Protein AF-A0A1Y3EFZ5-F1 (afdb_monomer_lite)

pLDDT: mean 74.7, std 17.6, range [27.03, 95.88]

Radius of gyration: 19.76 Å; chains: 1; bounding box: 64×36×56 Å

Sequence (172 aa):
MWYQTAGVQIYVNRHRTILLDSEPIPSIAVMRNSMRTKYRNKSEASNMLTSSANQSLSVAAFLLQVCHLVIVLFESFVDADLMKFLLSAEEMKPTNKLTEQFGKVDRMPHIVFIQNKARGEDFEPDAYLKKSELLKEYTKNTSLNCTCINAICDFSMPKYVFRADREQQLKI

Organism: NCBI:txid6335

Foldseek 3Di:
DPWDDAAWDWDADPVRDIDIDGTDAPDPVNLVVVQVVCVVVVDDPPCSVVVSNVVSLQSLLVCQVPDQEAEAEDADACDPVVLVSNQSSVVPNPPPPCCVVVPNPPHTHEYEYEHPPDDPVCPPPVNVVVRQVVVCVSCVPPPHNYQYAHDDDDDSPDPVVVVVVVVVVVPD

Structure (mmCIF, N/CA/C/O backbone):
data_AF-A0A1Y3EFZ5-F1
#
_entry.id   AF-A0A1Y3EFZ5-F1
#
loop_
_atom_site.group_PDB
_atom_site.id
_atom_site.type_symbol
_atom_site.label_atom_id
_atom_site.label_alt_id
_atom_site.label_comp_id
_atom_site.label_asym_id
_atom_site.label_entity_id
_atom_site.label_seq_id
_atom_site.pdbx_PDB_ins_code
_atom_site.Cartn_x
_atom_site.Cartn_y
_atom_site.Cartn_z
_atom_site.occupancy
_atom_site.B_iso_or_equiv
_atom_site.auth_seq_id
_atom_site.auth_comp_id
_atom_site.auth_asym_id
_atom_site.auth_atom_id
_atom_site.pdbx_PDB_model_num
ATOM 1 N N . MET A 1 1 ? 13.309 -19.845 2.092 1.00 51.22 1 MET A N 1
ATOM 2 C CA . MET A 1 1 ? 13.024 -18.686 1.216 1.00 51.22 1 MET A CA 1
ATOM 3 C C . MET A 1 1 ? 11.758 -18.061 1.772 1.00 51.22 1 MET A C 1
ATOM 5 O O . MET A 1 1 ? 10.793 -18.796 1.899 1.00 51.22 1 MET A O 1
ATOM 9 N N . TRP A 1 2 ? 11.789 -16.832 2.294 1.00 68.94 2 TRP A N 1
ATOM 10 C CA . TRP A 1 2 ? 10.686 -16.305 3.125 1.00 68.94 2 TRP A CA 1
ATOM 11 C C . TRP A 1 2 ? 9.888 -15.218 2.396 1.00 68.94 2 TRP A C 1
ATOM 13 O O . TRP A 1 2 ? 9.758 -14.111 2.893 1.00 68.94 2 TRP A O 1
ATOM 23 N N . TYR A 1 3 ? 9.438 -15.513 1.180 1.00 80.94 3 TYR A N 1
ATOM 24 C CA . TYR A 1 3 ? 8.349 -14.832 0.471 1.00 80.94 3 TYR A CA 1
ATOM 25 C C . TYR A 1 3 ? 8.018 -15.665 -0.777 1.00 80.94 3 TYR A C 1
ATOM 27 O O . TYR A 1 3 ? 8.892 -16.377 -1.279 1.00 80.94 3 TYR A O 1
ATOM 35 N N . GLN A 1 4 ? 6.763 -15.631 -1.230 1.00 85.88 4 GLN A N 1
ATOM 36 C CA . GLN A 1 4 ? 6.288 -16.470 -2.338 1.00 85.88 4 GLN A CA 1
ATOM 37 C C . GLN A 1 4 ? 6.097 -15.672 -3.632 1.00 85.88 4 GLN A C 1
ATOM 39 O O . GLN A 1 4 ? 6.563 -16.104 -4.684 1.00 85.88 4 GLN A O 1
ATOM 44 N N . THR A 1 5 ? 5.461 -14.501 -3.557 1.00 86.06 5 THR A N 1
ATOM 45 C CA . THR A 1 5 ? 5.262 -13.617 -4.713 1.00 86.06 5 THR A CA 1
ATOM 46 C C . THR A 1 5 ? 6.540 -12.836 -5.001 1.00 86.06 5 THR A C 1
ATOM 48 O O . THR A 1 5 ? 6.997 -12.072 -4.155 1.00 86.06 5 THR A O 1
ATOM 51 N N . ALA A 1 6 ? 7.125 -13.031 -6.184 1.00 85.94 6 ALA A N 1
ATOM 52 C CA . ALA A 1 6 ? 8.275 -12.270 -6.670 1.00 85.94 6 ALA A CA 1
ATOM 53 C C . ALA A 1 6 ? 7.854 -11.386 -7.851 1.00 85.94 6 ALA A C 1
ATOM 55 O O . ALA A 1 6 ? 7.270 -11.889 -8.814 1.00 85.94 6 ALA A O 1
ATOM 56 N N . GLY A 1 7 ? 8.179 -10.092 -7.793 1.00 87.44 7 GLY A N 1
ATOM 57 C CA . GLY A 1 7 ? 7.753 -9.110 -8.794 1.00 87.44 7 GLY A CA 1
ATOM 58 C C . GLY A 1 7 ? 6.256 -8.780 -8.732 1.00 87.44 7 GLY A C 1
ATOM 59 O O . GLY A 1 7 ? 5.648 -8.833 -7.668 1.00 87.44 7 GLY A O 1
ATOM 60 N N . VAL A 1 8 ? 5.671 -8.413 -9.877 1.00 92.38 8 VAL A N 1
ATOM 61 C CA . VAL A 1 8 ? 4.234 -8.118 -10.014 1.00 92.38 8 VAL A CA 1
ATOM 62 C C . VAL A 1 8 ? 3.594 -9.166 -10.920 1.00 92.38 8 VAL A C 1
ATOM 64 O O . VAL A 1 8 ? 4.020 -9.353 -12.060 1.00 92.38 8 VAL A O 1
ATOM 67 N N . GLN A 1 9 ? 2.577 -9.854 -10.413 1.00 93.75 9 GLN A N 1
ATOM 68 C CA . GLN A 1 9 ? 1.798 -10.854 -11.133 1.00 93.75 9 GLN A CA 1
ATOM 69 C C . GLN A 1 9 ? 0.465 -10.260 -11.581 1.00 93.75 9 GLN A C 1
ATOM 71 O O . GLN A 1 9 ? -0.113 -9.414 -10.902 1.00 93.75 9 GLN A O 1
ATOM 76 N N . ILE A 1 10 ? -0.027 -10.712 -12.734 1.00 95.19 10 ILE A N 1
ATOM 77 C CA . ILE A 1 10 ? -1.281 -10.244 -13.323 1.00 95.19 10 ILE A CA 1
ATOM 78 C C . ILE A 1 10 ? -2.275 -11.393 -13.442 1.00 95.19 10 ILE A C 1
ATOM 80 O O . ILE A 1 10 ? -1.939 -12.486 -13.899 1.00 95.19 10 ILE A O 1
ATOM 84 N N . TYR A 1 11 ? -3.523 -11.119 -13.081 1.00 95.62 11 TYR A N 1
ATOM 85 C CA . TYR A 1 11 ? -4.644 -12.017 -13.304 1.00 95.62 11 TYR A CA 1
ATOM 86 C C . TYR A 1 11 ? -5.830 -11.247 -13.878 1.00 95.62 11 TYR A C 1
ATOM 88 O O . TYR A 1 11 ? -6.192 -10.180 -13.386 1.00 95.62 11 TYR A O 1
ATOM 96 N N . VAL A 1 12 ? -6.458 -11.793 -14.919 1.00 95.88 12 VAL A N 1
ATOM 97 C CA . VAL A 1 12 ? -7.636 -11.191 -15.552 1.00 95.88 12 VAL A CA 1
ATOM 98 C C . VAL A 1 12 ? -8.842 -12.074 -15.279 1.00 95.88 12 VAL A C 1
ATOM 100 O O . VAL A 1 12 ? -8.892 -13.230 -15.699 1.00 95.88 12 VAL A O 1
ATOM 103 N N . ASN A 1 13 ? -9.825 -11.525 -14.571 1.00 93.19 13 ASN A N 1
ATOM 104 C CA . ASN A 1 13 ? -11.051 -12.243 -14.250 1.00 93.19 13 ASN A CA 1
ATOM 105 C C . ASN A 1 13 ? -12.043 -12.215 -15.434 1.00 93.19 13 ASN A C 1
ATOM 107 O O . ASN A 1 13 ? -12.003 -11.324 -16.284 1.00 93.19 13 ASN A O 1
ATOM 111 N N . ARG A 1 14 ? -13.018 -13.136 -15.443 1.00 94.75 14 ARG A N 1
ATOM 112 C CA . ARG A 1 14 ? -14.124 -13.189 -16.425 1.00 94.75 14 ARG A CA 1
ATOM 113 C C . ARG A 1 14 ? -14.935 -11.891 -16.486 1.00 94.75 14 ARG A C 1
ATOM 115 O O . ARG A 1 14 ? -15.436 -11.524 -17.542 1.00 94.75 14 ARG A O 1
ATOM 122 N N . HIS A 1 15 ? -14.997 -11.170 -15.369 1.00 93.94 15 HIS A N 1
ATOM 123 C CA . HIS A 1 15 ? -15.660 -9.872 -15.226 1.00 93.94 15 HIS A CA 1
ATOM 124 C C . HIS A 1 15 ? -14.864 -8.700 -15.835 1.00 93.94 15 HIS A C 1
ATOM 126 O O . HIS A 1 15 ? -15.228 -7.548 -15.633 1.00 93.94 15 HIS A O 1
ATOM 132 N N . ARG A 1 16 ? -13.776 -8.976 -16.573 1.00 92.38 16 ARG A N 1
ATOM 133 C CA . ARG A 1 16 ? -12.870 -7.976 -17.173 1.00 92.38 16 ARG A CA 1
ATOM 134 C C . ARG A 1 16 ? -12.195 -7.061 -16.145 1.00 92.38 16 ARG A C 1
ATOM 136 O O . ARG A 1 16 ? -11.809 -5.939 -16.459 1.00 92.38 16 ARG A O 1
ATOM 143 N N . THR A 1 17 ? -12.020 -7.559 -14.926 1.00 93.06 17 THR A N 1
ATOM 144 C CA . THR A 1 17 ? -11.224 -6.909 -13.881 1.00 93.06 17 THR A CA 1
ATOM 145 C C . THR A 1 17 ? -9.794 -7.431 -13.942 1.00 93.06 17 THR A C 1
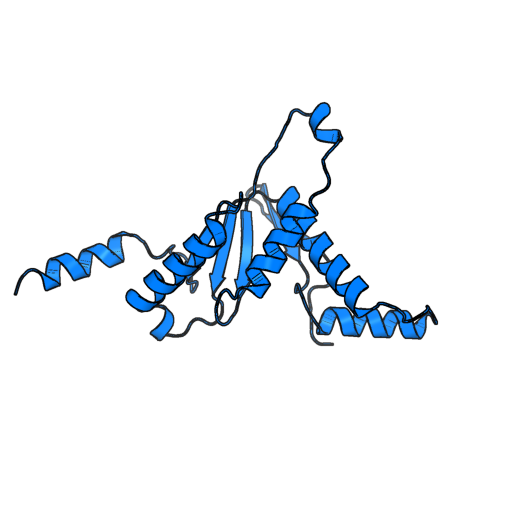ATOM 147 O O . THR A 1 17 ? -9.584 -8.646 -13.943 1.00 93.06 17 THR A O 1
ATOM 150 N N . ILE A 1 18 ? -8.826 -6.516 -13.985 1.00 95.06 18 ILE A N 1
ATOM 151 C CA . ILE A 1 18 ? -7.397 -6.828 -13.912 1.00 95.06 18 ILE A CA 1
ATOM 152 C C . ILE A 1 18 ? -6.972 -6.719 -12.449 1.00 95.06 18 ILE A C 1
ATOM 154 O O . ILE A 1 18 ? -7.156 -5.672 -11.831 1.00 95.06 18 ILE A O 1
ATOM 158 N N . LEU A 1 19 ? -6.422 -7.800 -11.906 1.00 95.00 19 LEU A N 1
ATOM 159 C CA . LEU A 1 19 ? -5.828 -7.852 -10.577 1.00 95.00 19 LEU A CA 1
ATOM 160 C C . LEU A 1 19 ? -4.308 -7.877 -10.723 1.00 95.00 19 LEU A C 1
ATOM 162 O O . LEU A 1 19 ? -3.775 -8.656 -11.517 1.00 95.00 19 LEU A O 1
ATOM 166 N N . LEU A 1 20 ? -3.635 -7.020 -9.958 1.00 95.19 20 LEU A N 1
ATOM 167 C CA . LEU A 1 20 ? -2.182 -6.979 -9.853 1.00 95.19 20 LEU A CA 1
ATOM 168 C C . LEU A 1 20 ? -1.797 -7.371 -8.427 1.00 95.19 20 LEU A C 1
ATOM 170 O O . LEU A 1 20 ? -2.189 -6.684 -7.486 1.00 95.19 20 LEU A O 1
ATOM 174 N N . ASP A 1 21 ? -1.059 -8.470 -8.283 1.00 93.69 21 ASP A N 1
ATOM 175 C CA . ASP A 1 21 ? -0.473 -8.901 -7.011 1.00 93.69 21 ASP A CA 1
ATOM 176 C C . ASP A 1 21 ? 1.012 -8.543 -7.009 1.00 93.69 21 ASP A C 1
ATOM 178 O O . ASP A 1 21 ? 1.739 -8.912 -7.933 1.00 93.69 21 ASP A O 1
ATOM 182 N N . SER A 1 22 ? 1.465 -7.788 -6.013 1.00 92.81 22 SER A N 1
ATOM 183 C CA . SER A 1 22 ? 2.861 -7.370 -5.907 1.00 92.81 22 SER A CA 1
ATOM 184 C C . SER A 1 22 ? 3.595 -8.168 -4.844 1.00 92.81 22 SER A C 1
ATOM 186 O O . SER A 1 22 ? 3.020 -8.618 -3.855 1.00 92.81 22 SER A O 1
ATOM 188 N N . GLU A 1 23 ? 4.910 -8.272 -4.994 1.00 90.88 23 GLU A N 1
ATOM 189 C CA . GLU A 1 23 ? 5.762 -8.712 -3.900 1.00 90.88 23 GLU A CA 1
ATOM 190 C C . GLU A 1 23 ? 5.590 -7.822 -2.649 1.00 90.88 23 GLU A C 1
ATOM 192 O O . GLU A 1 23 ? 5.138 -6.676 -2.754 1.00 90.88 23 GLU A O 1
ATOM 197 N N . PRO A 1 24 ? 5.932 -8.323 -1.449 1.00 87.75 24 PRO A N 1
ATOM 198 C CA . PRO A 1 24 ? 5.763 -7.561 -0.216 1.00 87.75 24 PRO A CA 1
ATOM 199 C C . PRO A 1 24 ? 6.644 -6.305 -0.201 1.00 87.75 24 PRO A C 1
ATOM 201 O O . PRO A 1 24 ? 7.861 -6.394 -0.384 1.00 87.75 24 PRO A O 1
ATOM 204 N N . ILE A 1 25 ? 6.038 -5.146 0.064 1.00 87.06 25 ILE A N 1
ATOM 205 C CA . ILE A 1 25 ? 6.687 -3.835 -0.024 1.00 87.06 25 ILE A CA 1
ATOM 206 C C . ILE A 1 25 ? 6.391 -3.005 1.237 1.00 87.06 25 ILE A C 1
ATOM 208 O O . ILE A 1 25 ? 5.217 -2.800 1.542 1.00 87.06 25 ILE A O 1
ATOM 212 N N . PRO A 1 26 ? 7.414 -2.462 1.928 1.00 84.25 26 PRO A N 1
ATOM 213 C CA . PRO A 1 26 ? 8.843 -2.801 1.852 1.00 84.25 26 PRO A CA 1
ATOM 214 C C . PRO A 1 26 ? 9.163 -4.123 2.586 1.00 84.25 26 PRO A C 1
ATOM 216 O O . PRO A 1 26 ? 8.631 -4.386 3.661 1.00 84.25 26 PRO A O 1
ATOM 219 N N . SER A 1 27 ? 10.065 -4.962 2.047 1.00 85.44 27 SER A N 1
ATOM 220 C CA . SER A 1 27 ? 10.381 -6.279 2.640 1.00 85.44 27 SER A CA 1
ATOM 221 C C . SER A 1 27 ? 11.868 -6.622 2.727 1.00 85.44 27 SER A C 1
ATOM 223 O O . SER A 1 27 ? 12.596 -6.683 1.732 1.00 85.44 27 SER A O 1
ATOM 225 N N . ILE A 1 28 ? 12.300 -6.986 3.941 1.00 86.94 28 ILE A N 1
ATOM 226 C CA . ILE A 1 28 ? 13.649 -7.500 4.230 1.00 86.94 28 ILE A CA 1
ATOM 227 C C . ILE A 1 28 ? 13.904 -8.830 3.510 1.00 86.94 28 ILE A C 1
ATOM 229 O O . ILE A 1 28 ? 15.037 -9.118 3.119 1.00 86.94 28 ILE A O 1
ATOM 233 N N . ALA A 1 29 ? 12.876 -9.660 3.325 1.00 87.44 29 ALA A N 1
ATOM 234 C CA . ALA A 1 29 ? 13.041 -10.962 2.689 1.00 87.44 29 ALA A CA 1
ATOM 235 C C . ALA A 1 29 ? 13.372 -10.824 1.195 1.00 87.44 29 ALA A C 1
ATOM 237 O O . ALA A 1 29 ? 14.288 -11.498 0.710 1.00 87.44 29 ALA A O 1
ATOM 238 N N . VAL A 1 30 ? 12.696 -9.896 0.508 1.00 87.44 30 VAL A N 1
ATOM 239 C CA . VAL A 1 30 ? 12.979 -9.522 -0.887 1.00 87.44 30 VAL A CA 1
ATOM 240 C C . VAL A 1 30 ? 14.396 -8.955 -0.993 1.00 87.44 30 VAL A C 1
ATOM 242 O O . VAL A 1 30 ? 15.210 -9.445 -1.778 1.00 87.44 30 VAL A O 1
ATOM 245 N N . MET A 1 31 ? 14.749 -8.010 -0.115 1.00 86.56 31 MET A N 1
ATOM 246 C CA . MET A 1 31 ? 16.091 -7.424 -0.051 1.00 86.56 31 MET A CA 1
ATOM 247 C C . MET A 1 31 ? 17.190 -8.482 0.133 1.00 86.56 31 MET A C 1
ATOM 249 O O . MET A 1 31 ? 18.195 -8.473 -0.581 1.00 86.56 31 MET A O 1
A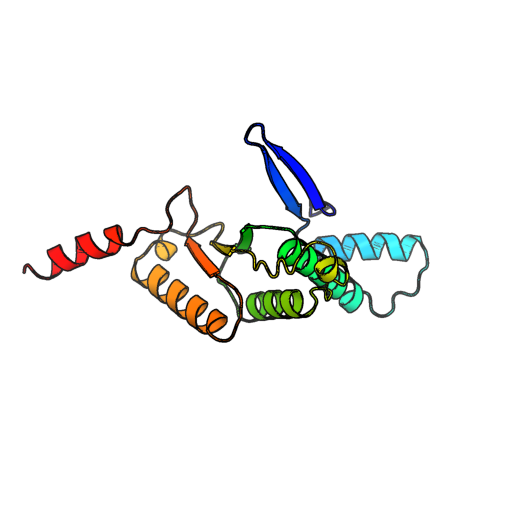TOM 253 N N . ARG A 1 32 ? 17.001 -9.432 1.057 1.00 85.94 32 ARG A N 1
ATOM 254 C CA . ARG A 1 32 ? 17.964 -10.509 1.330 1.00 85.94 32 ARG A CA 1
ATOM 255 C C . ARG A 1 32 ? 18.184 -11.402 0.109 1.00 85.94 32 ARG A C 1
ATOM 257 O O . ARG A 1 32 ? 19.314 -11.822 -0.147 1.00 85.94 32 ARG A O 1
ATOM 264 N N . ASN A 1 33 ? 17.126 -11.696 -0.645 1.00 84.75 33 ASN A N 1
ATOM 265 C CA . ASN A 1 33 ? 17.234 -12.495 -1.862 1.00 84.75 33 ASN A CA 1
ATOM 266 C C . ASN A 1 33 ? 17.986 -11.740 -2.969 1.00 84.75 33 ASN A C 1
ATOM 268 O O . ASN A 1 33 ? 18.916 -12.290 -3.562 1.00 84.75 33 ASN A O 1
ATOM 272 N N . SER A 1 34 ? 17.678 -10.456 -3.167 1.00 81.38 34 SER A N 1
ATOM 273 C CA . SER A 1 34 ? 18.407 -9.579 -4.095 1.00 81.38 34 SER A CA 1
ATOM 274 C C . SER A 1 34 ? 19.895 -9.470 -3.746 1.00 81.38 34 SER A C 1
ATOM 276 O O . SER A 1 34 ? 20.751 -9.540 -4.630 1.00 81.38 34 SER A O 1
ATOM 278 N N . MET A 1 35 ? 20.224 -9.376 -2.455 1.00 82.62 35 MET A N 1
ATOM 279 C CA . MET A 1 35 ? 21.601 -9.340 -1.957 1.00 82.62 35 MET A CA 1
ATOM 280 C C . MET A 1 35 ? 22.357 -10.636 -2.279 1.00 82.62 35 MET A C 1
ATOM 282 O O . MET A 1 35 ? 23.478 -10.590 -2.784 1.00 82.62 35 MET A O 1
ATOM 286 N N . ARG A 1 36 ? 21.736 -11.803 -2.062 1.00 82.25 36 ARG A N 1
ATOM 287 C CA . ARG A 1 36 ? 22.348 -13.106 -2.373 1.00 82.25 36 ARG A CA 1
ATOM 288 C C . ARG A 1 36 ? 22.677 -13.247 -3.862 1.00 82.25 36 ARG A C 1
ATOM 290 O O . ARG A 1 36 ? 23.748 -13.747 -4.203 1.00 82.25 36 ARG A O 1
ATOM 297 N N . THR A 1 37 ? 21.790 -12.777 -4.736 1.00 78.62 37 THR A N 1
ATOM 298 C CA . THR A 1 37 ? 22.010 -12.775 -6.191 1.00 78.62 37 THR A CA 1
ATOM 299 C C . THR A 1 37 ? 23.177 -11.869 -6.585 1.00 78.62 37 THR A C 1
ATOM 301 O O . THR A 1 37 ? 24.029 -12.274 -7.372 1.00 78.62 37 THR A O 1
ATOM 304 N N . LYS A 1 38 ? 23.273 -10.671 -5.997 1.00 75.50 38 LYS A N 1
ATOM 305 C CA . LYS A 1 38 ? 24.348 -9.709 -6.286 1.00 75.50 38 LYS A CA 1
ATOM 306 C C . LYS A 1 38 ? 25.722 -10.168 -5.792 1.00 75.50 38 LYS A C 1
ATOM 308 O O . LYS A 1 38 ? 26.693 -10.047 -6.535 1.00 75.50 38 LYS A O 1
ATOM 313 N N . TYR A 1 39 ? 25.800 -10.795 -4.613 1.00 76.06 39 TYR A N 1
ATOM 314 C CA . TYR A 1 39 ? 27.043 -11.424 -4.144 1.00 76.06 39 TYR A CA 1
ATOM 315 C C . TYR A 1 39 ? 27.524 -12.535 -5.076 1.00 76.06 39 TYR A C 1
ATOM 317 O O . TYR A 1 39 ? 28.721 -12.634 -5.342 1.00 76.06 39 TYR A O 1
ATOM 325 N N . ARG A 1 40 ? 26.604 -13.344 -5.618 1.00 75.56 40 ARG A N 1
ATOM 326 C CA . ARG A 1 40 ? 26.957 -14.383 -6.596 1.00 75.56 40 ARG A CA 1
ATOM 327 C C . ARG A 1 40 ? 27.555 -13.791 -7.876 1.00 75.56 40 ARG A C 1
ATOM 329 O O . ARG A 1 40 ? 28.407 -14.420 -8.493 1.00 75.56 40 ARG A O 1
ATOM 336 N N . ASN A 1 41 ? 27.144 -12.576 -8.230 1.00 74.25 41 ASN A N 1
ATOM 337 C CA . ASN A 1 41 ? 27.555 -11.883 -9.447 1.00 74.25 41 ASN A CA 1
ATOM 3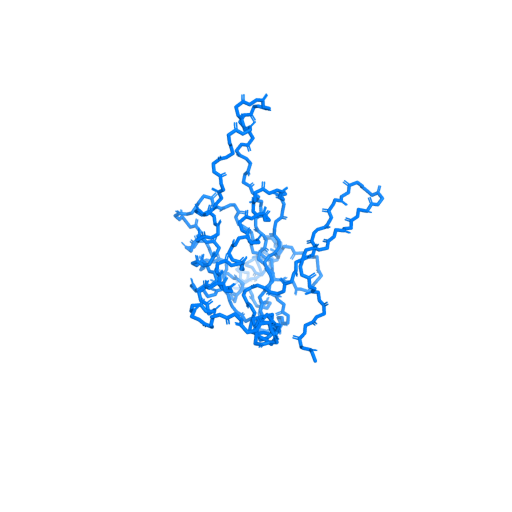38 C C . ASN A 1 41 ? 28.746 -10.920 -9.242 1.00 74.25 41 ASN A C 1
ATOM 340 O O . ASN A 1 41 ? 29.082 -10.197 -10.174 1.00 74.25 41 ASN A O 1
ATOM 344 N N . LYS A 1 42 ? 29.384 -10.895 -8.055 1.00 68.81 42 LYS A N 1
ATOM 345 C CA . LYS A 1 42 ? 30.518 -10.007 -7.703 1.00 68.81 42 LYS A CA 1
ATOM 346 C C . LYS A 1 42 ? 30.290 -8.517 -8.041 1.00 68.81 42 LYS A C 1
ATOM 348 O O . LYS A 1 42 ? 31.234 -7.817 -8.392 1.00 68.81 42 LYS A O 1
ATOM 353 N N . SER A 1 43 ? 29.057 -8.017 -7.944 1.00 67.06 43 SER A N 1
ATOM 354 C CA . SER A 1 43 ? 28.793 -6.582 -8.121 1.00 67.06 43 SER A CA 1
ATOM 355 C C . SER A 1 43 ? 29.106 -5.807 -6.839 1.00 67.06 43 SER A C 1
ATOM 357 O O . SER A 1 43 ? 28.788 -6.299 -5.754 1.00 67.06 43 SER A O 1
ATOM 359 N N . GLU A 1 44 ? 29.635 -4.587 -6.968 1.00 60.94 44 GLU A N 1
ATOM 360 C CA . GLU A 1 44 ? 29.823 -3.626 -5.870 1.00 60.94 44 GLU A CA 1
ATOM 361 C C . GLU A 1 44 ? 28.580 -3.571 -4.959 1.00 60.94 44 GLU A C 1
ATOM 363 O O . GLU A 1 44 ? 27.463 -3.292 -5.398 1.00 60.94 44 GLU A O 1
ATOM 368 N N . ALA A 1 45 ? 28.769 -3.895 -3.677 1.00 59.47 45 ALA A N 1
ATOM 369 C CA . ALA A 1 45 ? 27.701 -3.986 -2.678 1.00 59.47 45 ALA A CA 1
ATOM 370 C C . ALA A 1 45 ? 27.325 -2.621 -2.067 1.00 59.47 45 ALA A C 1
ATOM 372 O O . ALA A 1 45 ? 26.554 -2.560 -1.105 1.00 59.47 45 ALA A O 1
ATOM 373 N N . SER A 1 46 ? 27.870 -1.522 -2.592 1.00 62.53 46 SER A N 1
ATOM 374 C CA . SER A 1 46 ? 27.576 -0.182 -2.098 1.00 62.53 46 SER A CA 1
ATOM 375 C C . SER A 1 46 ? 26.107 0.184 -2.375 1.00 62.53 46 SER A C 1
ATOM 377 O O . SER A 1 46 ? 25.547 -0.089 -3.436 1.00 62.53 46 SER A O 1
ATOM 379 N N . ASN A 1 47 ? 25.441 0.757 -1.366 1.00 69.94 47 ASN A N 1
ATOM 380 C CA . ASN A 1 47 ? 24.064 1.278 -1.415 1.00 69.94 47 ASN A CA 1
ATOM 381 C C . ASN A 1 47 ? 22.925 0.254 -1.656 1.00 69.94 47 ASN A C 1
ATOM 383 O O . ASN A 1 47 ? 21.859 0.614 -2.159 1.00 69.94 47 ASN A O 1
ATOM 387 N N . MET A 1 48 ? 23.090 -1.014 -1.251 1.00 70.62 48 MET A N 1
ATOM 388 C CA . 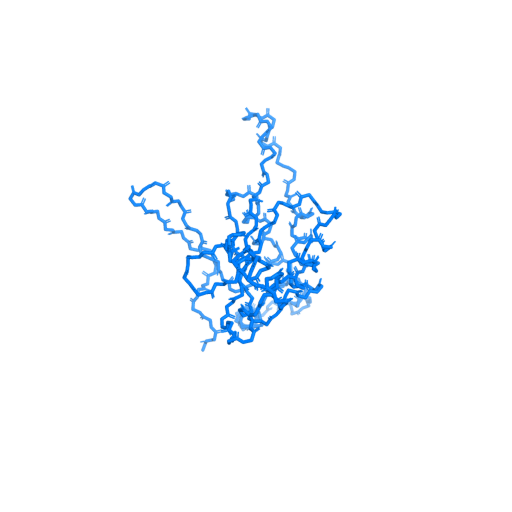MET A 1 48 ? 22.048 -2.058 -1.379 1.00 70.62 48 MET A CA 1
ATOM 389 C C . MET A 1 48 ? 20.722 -1.720 -0.686 1.00 70.62 48 MET A C 1
ATOM 391 O O . MET A 1 48 ? 19.660 -1.954 -1.263 1.00 70.62 48 MET A O 1
ATOM 395 N N . LEU A 1 49 ? 20.786 -1.166 0.529 1.00 74.88 49 LEU A N 1
ATOM 396 C CA . LEU A 1 49 ? 19.602 -0.786 1.305 1.00 74.88 49 LEU A CA 1
ATOM 397 C C . LEU A 1 49 ? 18.784 0.262 0.542 1.00 74.88 49 LEU A C 1
ATOM 399 O O . LEU A 1 49 ? 17.618 0.030 0.226 1.00 74.88 49 LEU A O 1
ATOM 403 N N . THR A 1 50 ? 19.436 1.352 0.137 1.00 80.62 50 THR A N 1
ATOM 404 C CA . THR A 1 50 ? 18.841 2.430 -0.662 1.00 80.62 50 THR A CA 1
ATOM 405 C C . THR A 1 50 ? 18.302 1.918 -1.996 1.00 80.62 50 THR A C 1
ATOM 407 O O . THR A 1 50 ? 17.188 2.251 -2.379 1.00 80.62 50 THR A O 1
ATOM 410 N N . SER A 1 51 ? 19.043 1.042 -2.685 1.00 81.44 51 SER A N 1
ATOM 411 C CA . SER A 1 51 ? 18.591 0.434 -3.941 1.00 81.44 51 SER A CA 1
ATOM 412 C C . SER A 1 51 ? 17.306 -0.381 -3.758 1.00 81.44 51 SER A C 1
ATOM 414 O O . SER A 1 51 ? 16.405 -0.263 -4.583 1.00 81.44 51 SER A O 1
ATOM 416 N N . SER A 1 52 ? 17.197 -1.174 -2.690 1.00 84.06 52 SER A N 1
ATOM 417 C CA . SER A 1 52 ? 15.998 -1.979 -2.419 1.00 84.06 52 SER A CA 1
ATOM 418 C C . SER A 1 52 ? 14.785 -1.134 -2.014 1.00 84.06 52 SER A C 1
ATOM 420 O O . SER A 1 52 ? 13.669 -1.406 -2.458 1.00 84.06 52 SER A O 1
ATOM 422 N N . ALA A 1 53 ? 15.008 -0.070 -1.238 1.00 85.38 53 ALA A N 1
ATOM 423 C CA . ALA A 1 53 ? 13.970 0.886 -0.871 1.00 85.38 53 ALA A CA 1
ATOM 424 C C . ALA A 1 53 ? 13.453 1.644 -2.105 1.00 85.38 53 ALA A C 1
ATOM 426 O O . ALA A 1 53 ? 12.247 1.739 -2.307 1.00 85.38 53 ALA A O 1
ATOM 427 N N . ASN A 1 54 ? 14.347 2.085 -2.994 1.00 87.38 54 ASN A N 1
ATOM 428 C CA . ASN A 1 54 ? 13.967 2.752 -4.243 1.00 87.38 54 ASN A CA 1
ATOM 429 C C . ASN A 1 54 ? 13.215 1.814 -5.200 1.00 87.38 54 ASN A C 1
ATOM 431 O O . ASN A 1 54 ? 12.292 2.248 -5.887 1.00 87.38 54 ASN A O 1
ATOM 435 N N . GLN A 1 55 ? 13.574 0.525 -5.241 1.00 87.81 55 GLN A N 1
ATOM 436 C CA . GLN A 1 55 ? 12.829 -0.483 -6.007 1.00 87.81 55 GLN A CA 1
ATOM 437 C C . GLN A 1 55 ? 11.408 -0.652 -5.465 1.00 87.81 55 GLN A C 1
ATOM 439 O O . GLN A 1 55 ? 10.450 -0.565 -6.228 1.00 87.81 55 GLN A O 1
ATOM 444 N N . SER A 1 56 ? 11.277 -0.805 -4.147 1.00 91.00 56 SER A N 1
ATOM 445 C CA . SER A 1 56 ? 9.989 -0.865 -3.447 1.00 91.00 56 SER A CA 1
ATOM 446 C C . SER A 1 56 ? 9.119 0.358 -3.758 1.00 91.00 56 SER A C 1
ATOM 448 O O . SER A 1 56 ? 7.949 0.225 -4.117 1.00 91.00 56 SER A O 1
ATOM 450 N N . LEU A 1 57 ? 9.716 1.550 -3.700 1.00 90.94 57 LEU A N 1
ATOM 451 C CA . LEU A 1 57 ? 9.044 2.808 -4.007 1.00 90.94 57 LEU A CA 1
ATOM 452 C C . LEU A 1 57 ? 8.601 2.881 -5.474 1.00 90.94 57 LEU A C 1
ATOM 454 O O . LEU A 1 57 ? 7.514 3.364 -5.769 1.00 90.94 57 LEU A O 1
ATOM 458 N N . SER A 1 58 ? 9.418 2.360 -6.394 1.00 90.00 58 SER A N 1
ATOM 459 C CA . SER A 1 58 ? 9.125 2.367 -7.835 1.00 90.00 58 SER A CA 1
ATOM 460 C C . SER A 1 58 ? 7.941 1.473 -8.172 1.00 90.00 58 SER A C 1
ATOM 462 O O . SER A 1 58 ? 7.094 1.852 -8.978 1.00 90.00 58 SER A O 1
ATOM 464 N N . VAL A 1 59 ? 7.847 0.307 -7.528 1.00 91.25 59 VAL A N 1
ATOM 465 C CA . VAL A 1 59 ? 6.693 -0.585 -7.688 1.00 91.25 59 VAL A CA 1
ATOM 466 C C . VAL A 1 59 ? 5.433 0.062 -7.111 1.00 91.25 59 VAL A C 1
ATOM 468 O O . VAL A 1 59 ? 4.400 0.063 -7.776 1.00 91.25 59 VAL A O 1
ATOM 471 N N . ALA A 1 60 ? 5.513 0.677 -5.927 1.00 91.94 60 ALA A N 1
ATOM 472 C CA . ALA A 1 60 ? 4.380 1.392 -5.339 1.00 91.94 60 ALA A CA 1
ATOM 473 C C . ALA A 1 60 ? 3.907 2.562 -6.225 1.00 91.94 60 ALA A C 1
ATOM 475 O O . ALA A 1 60 ? 2.714 2.678 -6.498 1.00 91.94 60 ALA A O 1
ATOM 476 N N . ALA A 1 61 ? 4.831 3.377 -6.745 1.00 90.12 61 ALA A N 1
ATOM 477 C CA . ALA A 1 61 ? 4.528 4.478 -7.661 1.00 90.12 61 ALA A CA 1
ATOM 478 C C . ALA A 1 61 ? 3.865 3.983 -8.956 1.00 90.12 61 ALA A C 1
ATOM 480 O O . ALA A 1 61 ? 2.893 4.572 -9.428 1.00 90.12 61 ALA A O 1
ATOM 481 N N . PHE A 1 62 ? 4.350 2.866 -9.509 1.00 89.88 62 PHE A N 1
ATOM 482 C CA . PHE A 1 62 ? 3.744 2.223 -10.671 1.00 89.88 62 PHE A CA 1
ATOM 483 C C . PHE A 1 62 ? 2.298 1.797 -10.392 1.00 89.88 62 PHE A C 1
ATOM 485 O O . PHE A 1 62 ? 1.407 2.156 -11.161 1.00 89.88 62 PHE A O 1
ATOM 492 N N . LEU A 1 63 ? 2.043 1.096 -9.281 1.00 91.06 63 LEU A N 1
ATOM 493 C CA . LEU A 1 63 ? 0.692 0.672 -8.897 1.00 91.06 63 LEU A CA 1
ATOM 494 C C . LEU A 1 63 ? -0.237 1.873 -8.692 1.00 91.06 63 LEU A C 1
ATOM 496 O O . LEU A 1 63 ? -1.367 1.859 -9.175 1.00 91.06 63 LEU A O 1
ATOM 500 N N . LEU A 1 64 ? 0.249 2.938 -8.048 1.00 87.69 64 LEU A N 1
ATOM 501 C CA . LEU A 1 64 ? -0.511 4.176 -7.874 1.00 87.69 64 LEU A CA 1
ATOM 502 C C . LEU A 1 64 ? -0.831 4.876 -9.205 1.00 87.69 64 LEU A C 1
ATOM 504 O O . LEU A 1 64 ? -1.802 5.621 -9.277 1.00 87.69 64 LEU A O 1
ATOM 508 N N . GLN A 1 65 ? -0.038 4.657 -10.253 1.00 85.06 65 GLN A N 1
ATOM 509 C CA . GLN A 1 65 ? -0.227 5.294 -11.555 1.00 85.06 65 GLN A CA 1
ATOM 510 C C . GLN A 1 65 ? -1.166 4.516 -12.490 1.00 85.06 65 GLN A C 1
ATOM 512 O O . GLN A 1 65 ? -1.833 5.132 -13.324 1.00 85.06 65 GLN A O 1
ATOM 517 N N . VAL A 1 66 ? -1.189 3.180 -12.408 1.00 87.25 66 VAL A N 1
ATOM 518 C CA . VAL A 1 66 ? -1.920 2.322 -13.366 1.00 87.25 66 VAL A CA 1
ATOM 519 C C . VAL A 1 66 ? -3.220 1.738 -12.817 1.00 87.25 66 VAL A C 1
ATOM 521 O O . VAL A 1 66 ? -4.081 1.328 -13.597 1.00 87.25 66 VAL A O 1
ATOM 524 N N . CYS A 1 67 ? -3.379 1.677 -11.494 1.00 88.69 67 CYS A N 1
ATOM 525 C CA . CYS A 1 67 ? -4.555 1.088 -10.864 1.00 88.69 67 CYS A CA 1
ATOM 526 C C . CYS A 1 67 ? -5.676 2.112 -10.654 1.00 88.69 67 CYS A C 1
ATOM 528 O O . CYS A 1 67 ? -5.444 3.295 -10.433 1.00 88.69 67 CYS A O 1
ATOM 530 N N . HIS A 1 68 ? -6.920 1.627 -10.647 1.00 87.06 68 HIS A N 1
ATOM 531 C CA . HIS A 1 68 ? -8.085 2.416 -10.222 1.00 87.06 68 HIS A CA 1
ATOM 532 C C . HIS A 1 68 ? -8.298 2.353 -8.701 1.00 87.06 68 HIS A C 1
ATOM 534 O O . HIS A 1 68 ? -8.783 3.303 -8.090 1.00 87.06 68 HIS A O 1
ATOM 540 N N . LEU A 1 69 ? -7.938 1.215 -8.103 1.00 89.31 69 LEU A N 1
ATOM 541 C CA . LEU A 1 69 ? -8.051 0.908 -6.684 1.00 89.31 69 LEU A CA 1
ATOM 542 C C . LEU A 1 69 ? -6.729 0.280 -6.234 1.00 89.31 69 LEU A C 1
ATOM 544 O O . LEU A 1 69 ? -6.243 -0.640 -6.894 1.00 89.31 69 LEU A O 1
ATOM 548 N N . VAL A 1 70 ? -6.165 0.751 -5.127 1.00 90.94 70 VAL A N 1
ATOM 549 C CA . VAL A 1 70 ? -4.963 0.181 -4.508 1.00 90.94 70 VAL A CA 1
ATOM 550 C C . VAL A 1 70 ? -5.307 -0.243 -3.090 1.00 90.94 70 VAL A C 1
ATOM 552 O O . VAL A 1 70 ? -5.794 0.557 -2.295 1.00 90.94 70 VAL A O 1
ATOM 555 N N . ILE A 1 71 ? -5.064 -1.512 -2.776 1.00 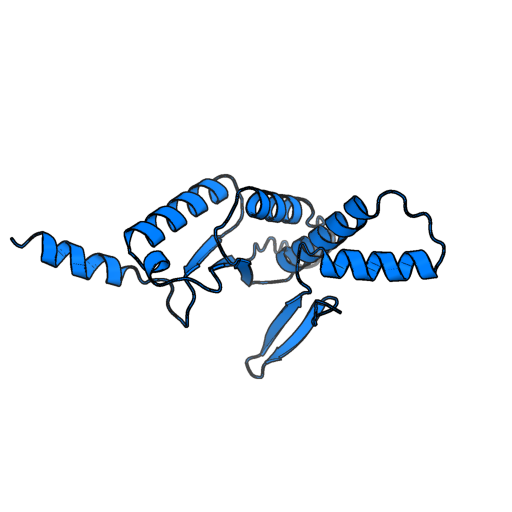91.44 71 ILE A N 1
ATOM 556 C CA . ILE A 1 71 ? -5.317 -2.075 -1.451 1.00 91.44 71 ILE A CA 1
ATOM 557 C C . ILE A 1 71 ? -3.996 -2.098 -0.683 1.00 91.44 71 ILE A C 1
ATOM 559 O O . ILE A 1 71 ? -3.032 -2.719 -1.122 1.00 91.44 71 ILE A O 1
ATOM 563 N N . VAL A 1 72 ? -3.963 -1.431 0.467 1.00 90.12 72 VAL A N 1
ATOM 564 C CA . VAL A 1 72 ? -2.815 -1.400 1.375 1.00 90.12 72 VAL A CA 1
ATOM 565 C C . VAL A 1 72 ? -3.126 -2.290 2.569 1.00 90.12 72 VAL A C 1
ATOM 567 O O . VAL A 1 72 ? -3.997 -1.973 3.379 1.00 90.12 72 VAL A O 1
ATOM 570 N N . LEU A 1 73 ? -2.415 -3.412 2.666 1.00 89.00 73 LEU A N 1
ATOM 571 C CA . LEU A 1 73 ? -2.536 -4.367 3.765 1.00 89.00 73 LEU A CA 1
ATOM 572 C C . LEU A 1 73 ? -1.513 -4.058 4.861 1.00 89.00 73 LEU A C 1
ATOM 574 O O . LEU A 1 73 ? -0.326 -3.912 4.579 1.00 89.00 73 LEU A O 1
ATOM 578 N N . PHE A 1 74 ? -1.962 -4.015 6.112 1.00 86.62 74 PHE A N 1
ATOM 579 C CA . PHE A 1 74 ? -1.110 -3.831 7.293 1.00 86.62 74 PHE A CA 1
ATOM 580 C C . PHE A 1 74 ? -1.616 -4.696 8.452 1.00 86.62 74 PHE A C 1
ATOM 582 O O . PHE A 1 74 ? -2.794 -5.025 8.492 1.00 86.62 74 PHE A O 1
ATOM 589 N N . GLU A 1 75 ? -0.755 -5.097 9.390 1.00 82.62 75 GLU A N 1
ATOM 590 C CA . GLU A 1 75 ? -1.160 -6.024 10.469 1.00 82.62 75 GLU A CA 1
ATOM 591 C C . GLU A 1 75 ? -1.578 -5.321 11.769 1.00 82.62 75 GLU A C 1
ATOM 593 O O . GLU A 1 75 ? -2.546 -5.724 12.407 1.00 82.62 75 GLU A O 1
ATOM 598 N N . SER A 1 76 ? -0.870 -4.265 12.173 1.00 76.19 76 SER A N 1
ATOM 599 C CA . SER A 1 76 ? -1.102 -3.626 13.477 1.00 76.19 76 SER A CA 1
ATOM 600 C C . SER A 1 76 ? -1.873 -2.317 13.339 1.00 76.19 76 SER A C 1
ATOM 602 O O . SER A 1 76 ? -3.059 -2.237 13.640 1.00 76.19 76 SER A O 1
ATOM 604 N N . PHE A 1 77 ? -1.199 -1.269 12.875 1.00 74.88 77 PHE A N 1
ATOM 605 C CA . PHE A 1 77 ? -1.758 0.070 12.760 1.00 74.88 77 PHE A CA 1
ATOM 606 C C . PHE A 1 77 ? -1.105 0.788 11.577 1.00 74.88 77 PHE A C 1
ATOM 608 O O . PHE A 1 77 ? 0.011 0.441 11.189 1.00 74.88 77 PHE A O 1
ATOM 615 N N . VAL A 1 78 ? -1.798 1.774 11.008 1.00 76.75 78 VAL A N 1
ATOM 616 C CA . VAL A 1 78 ? -1.235 2.648 9.972 1.00 76.75 78 VAL A CA 1
ATOM 617 C C . VAL A 1 78 ? -0.282 3.630 10.642 1.00 76.75 78 VAL A C 1
ATOM 619 O O . VAL A 1 78 ? -0.710 4.622 11.225 1.00 76.75 78 VAL A O 1
ATOM 622 N N . ASP A 1 79 ? 1.010 3.330 10.613 1.00 81.56 79 ASP A N 1
ATOM 623 C CA . ASP A 1 79 ? 2.026 4.201 11.188 1.00 81.56 79 ASP A CA 1
ATOM 624 C C . ASP A 1 79 ? 2.410 5.356 10.247 1.00 81.56 79 ASP A C 1
ATOM 626 O O . ASP A 1 79 ? 2.073 5.404 9.058 1.00 81.56 79 ASP A O 1
ATOM 630 N N . ALA A 1 80 ? 3.132 6.328 10.807 1.00 84.62 80 ALA A N 1
ATOM 631 C CA . ALA A 1 80 ? 3.624 7.472 10.050 1.00 84.62 80 ALA A CA 1
ATOM 632 C C . ALA A 1 80 ? 4.599 7.056 8.937 1.00 84.62 80 ALA A C 1
ATOM 634 O O . ALA A 1 80 ? 4.737 7.777 7.952 1.00 84.62 80 ALA A O 1
ATOM 635 N N . ASP A 1 81 ? 5.283 5.921 9.078 1.00 87.12 81 ASP A N 1
ATOM 636 C CA . ASP A 1 81 ? 6.288 5.475 8.118 1.00 87.12 81 ASP A CA 1
ATOM 637 C C . ASP A 1 81 ? 5.649 4.843 6.877 1.00 87.12 81 ASP A C 1
ATOM 639 O O . ASP A 1 81 ? 6.082 5.144 5.764 1.00 87.12 81 ASP A O 1
ATOM 643 N N . LEU A 1 82 ? 4.554 4.089 7.026 1.00 86.88 82 LEU A N 1
ATOM 644 C CA . LEU A 1 82 ? 3.712 3.641 5.917 1.00 86.88 82 LEU A CA 1
ATOM 645 C C . LEU A 1 82 ? 3.125 4.835 5.160 1.00 86.88 82 LEU A C 1
ATOM 647 O O . LEU A 1 82 ? 3.142 4.856 3.929 1.00 86.88 82 LEU A O 1
ATOM 651 N N . MET A 1 83 ? 2.650 5.854 5.880 1.00 86.19 83 MET A N 1
ATOM 652 C CA . MET A 1 83 ? 2.116 7.061 5.247 1.00 86.19 83 MET A CA 1
ATOM 653 C C . MET A 1 83 ? 3.195 7.841 4.493 1.00 86.19 83 MET A C 1
ATOM 655 O O . MET A 1 83 ? 2.980 8.198 3.337 1.00 86.19 83 MET A O 1
ATOM 659 N N . LYS A 1 84 ? 4.378 8.049 5.086 1.00 88.56 84 LYS A N 1
ATOM 660 C CA . LYS A 1 84 ? 5.522 8.658 4.385 1.00 88.56 84 LYS A CA 1
ATOM 661 C C . LYS A 1 84 ? 5.915 7.851 3.153 1.00 88.56 84 LYS A C 1
ATOM 663 O O . LYS A 1 84 ? 6.158 8.438 2.109 1.00 88.56 84 LYS A O 1
ATOM 668 N N . PHE A 1 85 ? 5.944 6.523 3.254 1.00 90.62 85 PHE A N 1
ATOM 669 C CA . PHE A 1 85 ? 6.262 5.650 2.128 1.00 90.62 85 PHE A CA 1
ATOM 670 C C . PHE A 1 85 ? 5.272 5.833 0.970 1.00 90.62 85 PHE A C 1
ATOM 672 O O . PHE A 1 85 ? 5.692 6.007 -0.173 1.00 90.62 85 PHE A O 1
ATOM 679 N N . LEU A 1 86 ? 3.968 5.846 1.261 1.00 88.31 86 LEU A N 1
ATOM 680 C CA . LEU A 1 86 ? 2.927 6.077 0.257 1.00 88.31 86 LEU A CA 1
ATOM 681 C C . LEU A 1 86 ? 3.030 7.471 -0.373 1.00 88.31 86 LEU A C 1
ATOM 683 O O . LEU A 1 86 ? 2.872 7.594 -1.585 1.00 88.31 86 LEU A O 1
ATOM 687 N N . LEU A 1 87 ? 3.344 8.498 0.419 1.00 86.88 87 LEU A N 1
ATOM 688 C CA . LEU A 1 87 ? 3.533 9.861 -0.081 1.00 86.88 87 LEU A CA 1
ATOM 689 C C . LEU A 1 87 ? 4.768 9.981 -0.970 1.00 86.88 87 LEU A C 1
ATOM 691 O O . LEU A 1 87 ? 4.689 10.523 -2.066 1.00 86.88 87 LEU A O 1
ATOM 695 N N . SER A 1 88 ? 5.890 9.392 -0.563 1.00 89.31 88 SER A N 1
ATOM 696 C CA . SER A 1 88 ? 7.086 9.336 -1.403 1.00 89.31 88 SER A CA 1
ATOM 697 C C . SER A 1 88 ? 6.843 8.545 -2.695 1.00 89.31 88 SER A C 1
ATOM 699 O O . SER A 1 88 ? 7.383 8.896 -3.741 1.00 89.31 88 SER A O 1
ATOM 701 N N . ALA A 1 89 ? 6.015 7.494 -2.659 1.00 89.44 89 ALA A N 1
ATOM 702 C CA . ALA A 1 89 ? 5.631 6.754 -3.860 1.00 89.44 89 ALA A CA 1
ATOM 703 C C . ALA A 1 89 ? 4.755 7.611 -4.782 1.00 89.44 89 ALA A C 1
ATOM 705 O O . ALA A 1 89 ? 4.884 7.543 -6.003 1.00 89.44 89 ALA A O 1
ATOM 706 N N . GLU A 1 90 ? 3.882 8.435 -4.202 1.00 84.12 90 GLU A N 1
ATOM 707 C CA . GLU A 1 90 ? 3.066 9.387 -4.940 1.00 84.12 90 GLU A CA 1
ATOM 708 C C . GLU A 1 90 ? 3.925 10.442 -5.652 1.00 84.12 90 GLU A C 1
ATOM 710 O O . GLU A 1 90 ? 3.745 10.677 -6.847 1.00 84.12 90 GLU A O 1
ATOM 715 N N . GLU A 1 91 ? 4.884 11.041 -4.948 1.00 83.00 91 GLU A N 1
ATOM 716 C CA . GLU A 1 91 ? 5.799 12.050 -5.498 1.00 83.00 91 GLU A CA 1
ATOM 717 C C . GLU A 1 91 ? 6.697 11.491 -6.608 1.00 83.00 91 GLU A C 1
ATOM 719 O O . GLU A 1 91 ? 7.088 12.215 -7.522 1.00 83.00 91 GLU A O 1
ATOM 724 N N . MET A 1 92 ? 7.000 10.191 -6.566 1.00 83.12 92 MET A N 1
ATOM 725 C CA . MET A 1 92 ? 7.846 9.530 -7.558 1.00 83.12 92 MET A CA 1
ATOM 726 C C . MET A 1 92 ? 7.091 9.094 -8.825 1.00 83.12 92 MET A C 1
ATOM 728 O O . MET A 1 92 ? 7.688 8.495 -9.725 1.00 83.12 92 MET A O 1
ATOM 732 N N . LYS A 1 93 ? 5.787 9.385 -8.936 1.00 74.88 93 LYS A N 1
ATOM 733 C CA . LYS A 1 93 ? 5.033 9.118 -10.167 1.00 74.88 93 LYS A CA 1
ATOM 734 C C . LYS A 1 93 ? 5.684 9.876 -11.336 1.00 74.88 93 LYS A C 1
ATOM 736 O O . LYS A 1 93 ? 5.844 11.096 -11.267 1.00 74.88 93 LYS A O 1
ATOM 741 N N . PRO A 1 94 ? 6.068 9.192 -12.429 1.00 66.06 94 PRO A N 1
ATOM 742 C CA . PRO A 1 94 ? 6.650 9.871 -13.574 1.00 66.06 94 PRO A CA 1
ATOM 743 C C . PRO A 1 94 ? 5.615 10.826 -14.177 1.00 66.06 94 PRO A C 1
ATOM 745 O O . PRO A 1 94 ? 4.475 10.432 -14.422 1.00 66.06 94 PRO A O 1
ATOM 748 N N . THR A 1 95 ? 6.006 12.072 -14.461 1.00 59.31 95 THR A N 1
ATOM 749 C CA . THR A 1 95 ? 5.171 12.993 -15.243 1.00 59.31 95 THR A CA 1
ATOM 750 C C . THR A 1 95 ? 4.947 12.366 -16.617 1.00 59.31 95 THR A C 1
ATOM 752 O O . THR A 1 95 ? 5.843 12.362 -17.466 1.00 59.31 95 THR A O 1
ATOM 755 N N . ASN A 1 96 ? 3.778 11.761 -16.830 1.00 56.06 96 ASN A N 1
ATOM 756 C CA . ASN A 1 96 ? 3.477 11.063 -18.071 1.00 56.06 96 ASN A CA 1
ATOM 757 C C . ASN A 1 96 ? 3.482 12.079 -19.226 1.00 56.06 96 ASN A C 1
ATOM 759 O O . ASN A 1 96 ? 2.535 12.833 -19.428 1.00 56.06 96 ASN A O 1
ATOM 763 N N . LYS A 1 97 ? 4.537 12.087 -20.042 1.00 52.06 97 LYS A N 1
ATOM 764 C CA . LYS A 1 97 ? 4.546 12.858 -21.299 1.00 52.06 97 LYS A CA 1
ATOM 765 C C . LYS A 1 97 ? 3.516 12.314 -22.303 1.00 52.06 97 LYS A C 1
ATOM 767 O O . LYS A 1 97 ? 3.046 13.035 -23.169 1.00 52.06 97 LYS A O 1
ATOM 772 N N . LEU A 1 98 ? 3.097 11.053 -22.138 1.00 48.72 98 LEU A N 1
ATOM 773 C CA . LEU A 1 98 ? 2.035 10.415 -22.928 1.00 48.72 98 LEU A CA 1
ATOM 774 C C . LEU A 1 98 ? 0.634 10.986 -22.652 1.00 48.72 98 LEU A C 1
ATOM 776 O O . LEU A 1 98 ? -0.263 10.831 -23.481 1.00 48.72 98 LEU A O 1
ATOM 780 N N . THR A 1 99 ? 0.441 11.676 -21.522 1.00 51.47 99 THR A N 1
ATOM 781 C CA . THR A 1 99 ? -0.842 12.321 -21.192 1.00 51.47 99 THR A CA 1
ATOM 782 C C . THR A 1 99 ? -1.179 13.481 -22.136 1.00 51.47 99 THR A C 1
ATOM 784 O O . THR A 1 99 ? -2.338 13.877 -22.221 1.00 51.47 99 THR A O 1
ATOM 787 N N . GLU A 1 100 ? -0.199 13.995 -22.887 1.00 52.28 100 GLU A N 1
ATOM 788 C CA . GLU A 1 100 ? -0.414 15.008 -23.927 1.00 52.28 100 GLU A CA 1
ATOM 789 C C . GLU A 1 100 ? -1.062 14.423 -25.195 1.00 52.28 100 GLU A C 1
ATOM 791 O O . GLU A 1 100 ? -1.764 15.139 -25.903 1.00 52.28 100 GLU A O 1
ATOM 796 N N . GLN A 1 101 ? -0.889 13.121 -25.467 1.00 54.66 101 GLN A N 1
ATOM 797 C CA . GLN A 1 101 ? -1.405 12.468 -26.682 1.00 54.66 101 GLN A CA 1
ATOM 798 C C . GLN A 1 101 ? -2.776 11.802 -26.493 1.00 54.66 101 GLN A C 1
ATOM 800 O O . GLN A 1 101 ? -3.577 11.784 -27.423 1.00 54.66 101 GLN A O 1
ATOM 805 N N . PHE A 1 102 ? -3.066 11.271 -25.300 1.00 55.78 102 PHE A N 1
ATOM 806 C CA . PHE A 1 102 ? -4.314 10.540 -25.011 1.00 55.78 102 PHE A CA 1
ATOM 807 C C . PHE A 1 102 ? -5.306 11.319 -24.128 1.00 55.78 102 PHE A C 1
ATOM 809 O O . PHE A 1 102 ? -6.318 10.770 -23.693 1.00 55.78 102 PHE A O 1
ATOM 816 N N . GLY A 1 103 ? -5.033 12.605 -23.886 1.00 50.47 103 GLY A N 1
ATOM 817 C CA . GLY A 1 103 ? -5.789 13.446 -22.961 1.00 50.47 103 GLY A CA 1
ATOM 818 C C . GLY A 1 103 ? -5.343 13.242 -21.514 1.00 50.47 103 GLY A C 1
ATOM 819 O O . GLY A 1 103 ? -4.956 12.145 -21.114 1.00 50.47 103 GLY A O 1
ATOM 820 N N . LYS A 1 104 ? -5.382 14.321 -20.722 1.00 48.44 104 LYS A N 1
ATOM 821 C CA . LYS A 1 104 ? -4.911 14.364 -19.332 1.00 48.44 104 LYS A CA 1
ATOM 822 C C . LYS A 1 104 ? -5.746 13.437 -18.433 1.00 48.44 104 LYS A C 1
ATOM 824 O O . LYS A 1 104 ? -6.708 13.875 -17.811 1.00 48.44 104 LYS A O 1
ATOM 829 N N . VAL A 1 105 ? -5.398 12.156 -18.348 1.00 53.88 105 VAL A N 1
ATOM 830 C CA . VAL A 1 105 ? -5.983 11.228 -17.372 1.00 53.88 105 VAL A CA 1
ATOM 831 C C . VAL A 1 105 ? -5.179 11.335 -16.079 1.00 53.88 105 VAL A C 1
ATOM 833 O O . VAL A 1 105 ? -4.437 10.433 -15.704 1.00 53.88 105 VAL A O 1
ATOM 836 N N . ASP A 1 106 ? -5.313 12.476 -15.406 1.00 58.00 106 ASP A N 1
ATOM 837 C CA . ASP A 1 106 ? -4.814 12.686 -14.043 1.00 58.00 106 ASP A CA 1
ATOM 838 C C . ASP A 1 106 ? -5.758 11.961 -13.069 1.00 58.00 106 ASP A C 1
ATOM 840 O O . ASP A 1 106 ? -6.549 12.562 -12.343 1.00 58.00 106 ASP A O 1
ATOM 844 N N . ARG A 1 107 ? -5.816 10.629 -13.186 1.00 65.06 107 ARG A N 1
ATOM 845 C CA . ARG A 1 107 ? -6.647 9.790 -12.325 1.00 65.06 107 ARG A CA 1
ATOM 846 C C . ARG A 1 107 ? -5.828 9.370 -11.129 1.00 65.06 107 ARG A C 1
ATOM 848 O O . ARG A 1 107 ? -4.820 8.684 -11.264 1.00 65.06 107 ARG A O 1
ATOM 855 N N . MET A 1 108 ? -6.316 9.754 -9.962 1.00 71.31 108 MET A N 1
ATOM 856 C CA . MET A 1 108 ? -5.796 9.258 -8.705 1.00 71.31 108 MET A CA 1
ATOM 857 C C . MET A 1 108 ? -6.518 7.972 -8.312 1.00 71.31 108 MET A C 1
ATOM 859 O O . MET A 1 108 ? -7.751 7.935 -8.374 1.00 71.31 108 MET A O 1
ATOM 863 N N . PRO A 1 109 ? -5.785 6.925 -7.906 1.00 83.12 109 PRO A N 1
ATOM 864 C CA . PRO A 1 109 ? -6.396 5.696 -7.440 1.00 83.12 109 PRO A CA 1
ATOM 865 C C . PRO A 1 109 ? -7.123 5.942 -6.119 1.00 83.12 109 PRO A C 1
ATOM 867 O O . PRO A 1 109 ? -6.703 6.752 -5.289 1.00 83.12 109 PRO A O 1
ATOM 870 N N . HIS A 1 110 ? -8.183 5.177 -5.890 1.00 84.44 110 HIS A N 1
ATOM 871 C CA . HIS A 1 110 ? -8.754 5.044 -4.558 1.00 84.44 110 HIS A CA 1
ATOM 872 C C . HIS A 1 110 ? -7.880 4.105 -3.727 1.00 84.44 110 HIS A C 1
ATOM 874 O O . HIS A 1 110 ? -7.652 2.961 -4.121 1.00 84.44 110 HIS A O 1
ATOM 880 N N . ILE A 1 111 ? -7.397 4.573 -2.579 1.00 86.62 111 ILE A N 1
ATOM 881 C CA . ILE A 1 111 ? -6.591 3.762 -1.666 1.00 86.62 111 ILE A CA 1
ATOM 882 C C . ILE A 1 111 ? -7.489 3.195 -0.573 1.00 86.62 111 ILE A C 1
ATOM 884 O O . ILE A 1 111 ? -8.182 3.934 0.129 1.00 86.62 111 ILE A O 1
ATOM 888 N N . VAL A 1 112 ? -7.458 1.876 -0.415 1.00 87.69 112 VAL A N 1
ATOM 889 C CA . VAL A 1 112 ? -8.194 1.161 0.626 1.00 87.69 112 VAL A CA 1
ATOM 890 C C . VAL A 1 112 ? -7.207 0.576 1.619 1.00 87.69 112 VAL A C 1
ATOM 892 O O . VAL A 1 112 ? -6.420 -0.305 1.282 1.00 87.69 112 VAL A O 1
ATOM 895 N N . PHE A 1 113 ? -7.272 1.058 2.853 1.00 86.31 113 PHE A N 1
ATOM 896 C CA . PHE A 1 113 ? -6.481 0.541 3.961 1.00 86.31 113 PHE A CA 1
ATOM 897 C C . PHE A 1 113 ? -7.210 -0.642 4.583 1.00 86.31 113 PHE A C 1
ATOM 899 O O . PHE A 1 113 ? -8.347 -0.485 5.030 1.00 86.31 113 PHE A O 1
ATOM 906 N N . ILE A 1 114 ? -6.548 -1.797 4.616 1.00 87.19 114 ILE A N 1
ATOM 907 C CA . ILE A 1 114 ? -7.063 -3.031 5.199 1.00 87.19 114 ILE A CA 1
ATOM 908 C C . ILE A 1 114 ? -6.157 -3.496 6.339 1.00 87.19 114 ILE A C 1
ATOM 910 O O . ILE A 1 114 ? -5.008 -3.884 6.115 1.00 87.19 114 ILE A O 1
ATOM 914 N N . GLN A 1 115 ? -6.715 -3.521 7.552 1.00 87.44 115 GLN A N 1
ATOM 915 C CA . GLN A 1 115 ? -6.062 -4.161 8.690 1.00 87.44 115 GLN A CA 1
ATOM 916 C C . GLN A 1 115 ? -6.247 -5.679 8.596 1.00 87.44 115 GLN A C 1
ATOM 918 O O . GLN A 1 115 ? -7.347 -6.198 8.778 1.00 87.44 115 GLN A O 1
ATOM 923 N N . ASN A 1 116 ? -5.164 -6.388 8.308 1.00 86.00 116 ASN A N 1
ATOM 924 C CA . ASN A 1 116 ? -5.086 -7.836 8.383 1.00 86.00 116 ASN A CA 1
ATOM 925 C C . ASN A 1 116 ? -4.904 -8.285 9.842 1.00 86.00 116 ASN A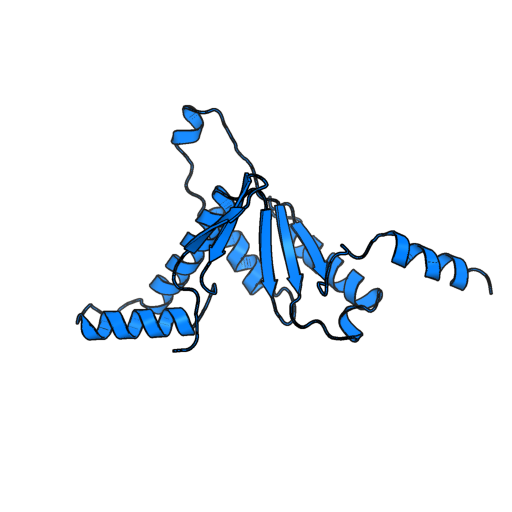 C 1
ATOM 927 O O . ASN A 1 116 ? -4.307 -7.571 10.640 1.00 86.00 116 ASN A O 1
ATOM 931 N N . LYS A 1 117 ? -5.365 -9.495 10.180 1.00 87.12 117 LYS A N 1
ATOM 932 C CA . LYS A 1 117 ? -5.243 -10.088 11.528 1.00 87.12 117 LYS A CA 1
ATOM 933 C C . LYS A 1 117 ? -5.821 -9.209 12.653 1.00 87.12 117 LYS A C 1
ATOM 935 O O . LYS A 1 117 ? -5.321 -9.247 13.779 1.00 87.12 117 LYS A O 1
ATOM 940 N N . ALA A 1 118 ? -6.874 -8.449 12.352 1.00 84.19 118 ALA A N 1
ATOM 941 C CA . ALA A 1 118 ? -7.598 -7.667 13.347 1.00 84.19 118 ALA A CA 1
ATOM 942 C C . ALA A 1 118 ? -8.100 -8.566 14.492 1.00 84.19 118 ALA A C 1
ATOM 944 O O . ALA A 1 118 ? -8.567 -9.688 14.269 1.00 84.19 118 ALA A O 1
ATOM 945 N N . ARG A 1 119 ? -7.980 -8.080 15.727 1.00 83.88 119 ARG A N 1
ATOM 946 C CA . ARG A 1 119 ? -8.471 -8.745 16.942 1.00 83.88 119 ARG A CA 1
ATOM 947 C C . ARG A 1 119 ? -9.873 -8.251 17.282 1.00 83.88 119 ARG A C 1
ATOM 949 O O . ARG A 1 119 ? -10.310 -7.239 16.752 1.00 83.88 119 ARG A O 1
ATOM 956 N N . GLY A 1 120 ? -10.560 -8.929 18.205 1.00 82.25 120 GLY A N 1
ATOM 957 C CA . GLY A 1 120 ? -11.897 -8.517 18.666 1.00 82.25 120 GLY A CA 1
ATOM 958 C C . GLY A 1 120 ? -11.962 -7.041 19.083 1.00 82.25 120 GLY A C 1
ATOM 959 O O . GLY A 1 120 ? -12.859 -6.323 18.660 1.00 82.25 120 GLY A O 1
ATOM 960 N N . GLU A 1 121 ? -10.938 -6.569 19.796 1.00 84.12 121 GLU A N 1
ATOM 961 C CA . GLU A 1 121 ? -10.785 -5.175 20.242 1.00 84.12 121 GLU A CA 1
ATOM 962 C C . GLU A 1 121 ? -10.753 -4.154 19.088 1.00 84.12 121 GLU A C 1
ATOM 964 O O . GLU A 1 121 ? -11.134 -3.000 19.260 1.00 84.12 121 GLU A O 1
ATOM 969 N N . ASP A 1 122 ? -10.320 -4.561 17.891 1.00 80.19 122 ASP A N 1
ATOM 970 C CA . ASP A 1 122 ? -10.236 -3.678 16.725 1.00 80.19 122 ASP A CA 1
ATOM 971 C C . ASP A 1 122 ? -11.603 -3.402 16.081 1.00 80.19 122 ASP A C 1
ATOM 973 O O . ASP A 1 122 ? -11.717 -2.480 15.266 1.00 80.19 122 ASP A O 1
ATOM 977 N N . PHE A 1 123 ? -12.617 -4.203 16.423 1.00 82.19 123 PHE A N 1
ATOM 978 C CA . PHE A 1 123 ? -13.998 -4.050 15.962 1.00 82.19 123 PHE A CA 1
ATOM 979 C C . PHE A 1 123 ? -14.847 -3.193 16.906 1.00 82.19 123 PHE A C 1
ATOM 981 O O . PHE A 1 123 ? -15.987 -2.876 16.567 1.00 82.19 123 PHE A O 1
ATOM 988 N N . GLU A 1 124 ? -14.292 -2.776 18.047 1.00 84.00 124 GLU A N 1
ATOM 989 C CA . GLU A 1 124 ? -14.959 -1.833 18.937 1.00 84.00 124 GLU A CA 1
ATOM 990 C C . GLU A 1 124 ? -15.171 -0.481 18.227 1.00 84.00 124 GLU A C 1
ATOM 992 O O . GLU A 1 124 ? -14.243 0.034 17.580 1.00 84.00 124 GLU A O 1
ATOM 997 N N . PRO A 1 125 ? -16.362 0.137 18.349 1.00 82.31 125 PRO A N 1
ATOM 998 C CA . PRO A 1 125 ? -16.685 1.405 17.695 1.00 82.31 125 PRO A CA 1
ATOM 999 C C . PRO A 1 125 ? -15.647 2.503 17.952 1.00 82.31 125 PRO A C 1
ATOM 1001 O O . PRO A 1 125 ? -15.235 3.196 17.020 1.00 82.31 125 PRO A O 1
ATOM 1004 N N . ASP A 1 126 ? -15.174 2.622 19.192 1.00 83.75 126 ASP A N 1
ATOM 1005 C CA . ASP A 1 126 ? -14.190 3.630 19.592 1.00 83.75 126 ASP A CA 1
ATOM 1006 C C . ASP A 1 126 ? -12.821 3.387 18.946 1.00 83.75 126 ASP A C 1
ATOM 1008 O O . ASP A 1 126 ? -12.170 4.323 18.468 1.00 83.75 126 ASP A O 1
ATOM 1012 N N . ALA A 1 127 ? -12.396 2.122 18.863 1.00 82.62 127 ALA A N 1
ATOM 1013 C CA . ALA A 1 127 ? -11.150 1.740 18.207 1.00 82.62 127 ALA A CA 1
ATOM 1014 C C . ALA A 1 127 ? -11.202 2.044 16.702 1.00 82.62 127 ALA A C 1
ATOM 1016 O O . ALA A 1 127 ? -10.242 2.587 16.142 1.00 82.62 127 ALA A O 1
ATOM 1017 N N . TYR A 1 128 ? -12.334 1.757 16.050 1.00 80.69 128 TYR A N 1
ATOM 1018 C CA . TYR A 1 128 ? -12.564 2.101 14.648 1.00 80.69 128 TYR A CA 1
ATOM 1019 C C . TYR A 1 128 ? -12.551 3.617 14.416 1.00 80.69 128 TYR A C 1
ATOM 1021 O O . TYR A 1 128 ? -11.880 4.097 13.498 1.00 80.69 128 TYR A O 1
ATOM 1029 N N . LEU A 1 129 ? -13.272 4.388 15.238 1.00 82.62 129 LEU A N 1
ATOM 1030 C CA . LEU A 1 129 ? -13.362 5.843 15.090 1.00 82.62 129 LEU A CA 1
ATOM 1031 C C . LEU A 1 129 ? -11.995 6.503 15.250 1.00 82.62 129 LEU A C 1
ATOM 1033 O O . LEU A 1 129 ? -11.614 7.308 14.399 1.00 82.62 129 LEU A O 1
ATOM 1037 N N . LYS A 1 130 ? -11.221 6.092 16.260 1.00 84.44 130 LYS A N 1
ATOM 1038 C CA . LYS A 1 130 ? -9.859 6.586 16.489 1.00 84.44 130 LYS A CA 1
ATOM 1039 C C . LYS A 1 130 ? -8.933 6.293 15.305 1.00 84.44 130 LYS A C 1
ATOM 1041 O O . LYS A 1 130 ? -8.191 7.170 14.869 1.00 84.44 130 LYS A O 1
ATOM 1046 N N . LYS A 1 131 ? -8.998 5.081 14.739 1.00 81.56 131 LYS A N 1
ATOM 1047 C CA . LYS A 1 131 ? -8.247 4.704 13.524 1.00 81.56 131 LYS A CA 1
ATOM 1048 C C . LYS A 1 131 ? -8.654 5.547 12.316 1.00 81.56 131 LYS A C 1
ATOM 1050 O O . LYS A 1 131 ? -7.794 6.020 11.577 1.00 81.56 131 LYS A O 1
ATOM 1055 N N . SER A 1 132 ? -9.957 5.751 12.124 1.00 79.12 132 SER A N 1
ATOM 1056 C CA . SER A 1 132 ? -10.490 6.553 11.020 1.00 79.12 132 SER A CA 1
ATOM 1057 C C . SER A 1 132 ? -10.083 8.023 11.127 1.00 79.12 132 SER A C 1
ATOM 1059 O O . SER A 1 132 ? -9.768 8.642 10.113 1.00 79.12 132 SER A O 1
ATOM 1061 N N . GLU A 1 133 ? -10.073 8.588 12.334 1.00 82.25 133 GLU A N 1
ATOM 1062 C CA . GLU A 1 133 ? -9.646 9.966 12.581 1.00 82.25 133 GLU A CA 1
ATOM 1063 C C . GLU A 1 133 ? -8.154 10.160 12.305 1.00 82.25 133 GLU A C 1
ATOM 1065 O O . GLU A 1 133 ? -7.796 11.056 11.542 1.00 82.25 133 GLU A O 1
ATOM 1070 N N . LEU A 1 134 ? -7.302 9.268 12.817 1.00 82.81 134 LEU A N 1
ATOM 1071 C CA . LEU A 1 134 ? -5.860 9.317 12.562 1.00 82.81 134 LEU A CA 1
ATOM 1072 C C . LEU A 1 134 ? -5.539 9.184 11.070 1.00 82.81 134 LEU A C 1
ATOM 1074 O O . LEU A 1 134 ? -4.723 9.936 10.542 1.00 82.81 134 LEU A O 1
ATOM 1078 N N . LEU A 1 135 ? -6.221 8.284 10.354 1.00 78.88 135 LEU A N 1
ATOM 1079 C CA . LEU A 1 135 ? -6.030 8.170 8.910 1.00 78.88 135 LEU A CA 1
ATOM 1080 C C . LEU A 1 135 ? -6.435 9.460 8.184 1.00 78.88 135 LEU A C 1
ATOM 1082 O O . LEU A 1 135 ? -5.702 9.914 7.310 1.00 78.88 135 LEU A O 1
ATOM 1086 N N . LYS A 1 136 ? -7.566 10.073 8.563 1.00 79.06 136 LYS A N 1
ATOM 1087 C CA . LYS A 1 136 ? -8.004 11.357 7.993 1.00 79.06 136 LYS A CA 1
ATOM 1088 C C . LYS A 1 136 ? -6.996 12.468 8.248 1.00 79.06 136 LYS A C 1
ATOM 1090 O O . LYS A 1 136 ? -6.800 13.301 7.369 1.00 79.06 136 LYS A O 1
ATOM 1095 N N . GLU A 1 137 ? -6.380 12.495 9.426 1.00 82.25 137 GLU A N 1
ATOM 1096 C CA . GLU A 1 137 ? -5.338 13.463 9.758 1.00 82.25 137 GLU A CA 1
ATOM 1097 C C . GLU A 1 137 ? -4.119 13.292 8.845 1.00 82.25 137 GLU A C 1
ATOM 1099 O O . GLU A 1 137 ? -3.687 14.263 8.220 1.00 82.25 137 GLU A O 1
ATOM 1104 N N . TYR A 1 138 ? -3.635 12.058 8.667 1.00 77.00 138 TYR A N 1
ATOM 1105 C CA . TYR A 1 138 ? -2.514 11.776 7.767 1.00 77.00 138 TYR A CA 1
ATOM 1106 C C . TYR A 1 138 ? -2.814 12.101 6.301 1.00 77.00 138 TYR A C 1
ATOM 1108 O O . TYR A 1 138 ? -1.909 12.498 5.571 1.00 77.00 138 TYR A O 1
ATOM 1116 N N . THR A 1 139 ? -4.063 11.953 5.857 1.00 71.44 139 THR A N 1
ATOM 1117 C CA . THR A 1 139 ? -4.455 12.196 4.459 1.00 71.44 139 THR A CA 1
ATOM 1118 C C . THR A 1 139 ? -4.950 13.617 4.199 1.00 71.44 139 THR A C 1
ATOM 1120 O O . THR A 1 139 ? -5.218 13.969 3.059 1.00 71.44 139 THR A O 1
ATOM 1123 N N . LYS A 1 140 ? -5.093 14.463 5.227 1.00 72.94 140 LYS A N 1
ATOM 1124 C CA . LYS A 1 140 ? -5.685 15.807 5.088 1.00 72.94 140 LYS A CA 1
ATOM 1125 C C . LYS A 1 140 ? -4.915 16.706 4.120 1.00 72.94 140 LYS A C 1
ATOM 1127 O O . LYS A 1 140 ? -5.517 17.518 3.425 1.00 72.94 140 LYS A O 1
ATOM 1132 N N . ASN A 1 141 ? -3.594 16.566 4.110 1.00 68.50 141 ASN A N 1
ATOM 1133 C CA . ASN A 1 141 ? -2.693 17.383 3.299 1.00 68.50 141 ASN A CA 1
ATOM 1134 C C . ASN A 1 141 ? -2.238 16.662 2.024 1.00 68.50 141 ASN A C 1
ATOM 1136 O O . ASN A 1 141 ? -1.324 17.133 1.353 1.00 68.50 141 ASN A O 1
ATOM 1140 N N . THR A 1 142 ? -2.828 15.506 1.719 1.00 66.25 142 THR A N 1
ATOM 1141 C CA . THR A 1 142 ? -2.408 14.652 0.612 1.00 66.25 142 THR A CA 1
ATOM 1142 C C . THR A 1 142 ? -3.474 14.682 -0.469 1.00 66.25 142 THR A C 1
ATOM 1144 O O . THR A 1 142 ? -4.655 14.905 -0.207 1.00 66.25 142 THR A O 1
ATOM 1147 N N . SER A 1 143 ? -3.067 14.472 -1.714 1.00 64.38 143 SER A N 1
ATOM 1148 C CA . SER A 1 143 ? -4.001 14.378 -2.834 1.00 64.38 143 SER A CA 1
ATOM 1149 C C . SER A 1 143 ? -4.733 13.024 -2.870 1.00 64.38 143 SER A C 1
ATOM 1151 O O . SER A 1 143 ? -5.657 12.837 -3.657 1.00 64.38 143 SER A O 1
ATOM 1153 N N . LEU A 1 144 ? -4.343 12.068 -2.016 1.00 62.62 144 LEU A N 1
ATOM 1154 C CA . LEU A 1 144 ? -4.816 10.683 -2.027 1.00 62.62 144 LEU A CA 1
ATOM 1155 C C . LEU A 1 144 ? -6.270 10.552 -1.546 1.00 62.62 144 LEU A C 1
ATOM 1157 O O . LEU A 1 144 ? -6.625 10.951 -0.439 1.00 62.62 144 LEU A O 1
ATOM 1161 N N . ASN A 1 145 ? -7.103 9.882 -2.347 1.00 59.69 145 ASN A N 1
ATOM 1162 C CA . ASN A 1 145 ? -8.466 9.519 -1.959 1.00 59.69 145 ASN A CA 1
ATOM 1163 C C . ASN A 1 145 ? -8.462 8.207 -1.160 1.00 59.69 145 ASN A C 1
ATOM 1165 O O . ASN A 1 145 ? -8.439 7.122 -1.745 1.00 59.69 145 ASN A O 1
ATOM 1169 N N . CYS A 1 146 ? -8.509 8.298 0.170 1.00 57.53 146 CYS A N 1
ATOM 1170 C CA . CYS A 1 146 ? -8.345 7.151 1.069 1.00 57.53 146 CYS A CA 1
ATOM 1171 C C . CYS A 1 146 ? -9.652 6.722 1.757 1.00 57.53 146 CYS A C 1
ATOM 1173 O O . CYS A 1 146 ? -10.441 7.551 2.206 1.00 57.53 146 CYS A O 1
ATOM 1175 N N . THR A 1 147 ? -9.872 5.412 1.894 1.00 57.56 147 THR A N 1
ATOM 1176 C CA . THR A 1 147 ? -10.940 4.819 2.719 1.00 57.56 147 THR A CA 1
ATOM 1177 C C . THR A 1 147 ? -10.357 3.734 3.626 1.00 57.56 147 THR A C 1
ATOM 1179 O O . THR A 1 147 ? -9.620 2.865 3.167 1.00 57.56 147 THR A O 1
ATOM 1182 N N . CYS A 1 148 ? -10.683 3.769 4.920 1.00 47.94 148 CYS A N 1
ATOM 1183 C CA . CYS A 1 148 ? -10.328 2.712 5.870 1.00 47.94 148 CYS A CA 1
ATOM 1184 C C . CYS A 1 148 ? -11.415 1.633 5.920 1.00 47.94 148 CYS A C 1
ATOM 1186 O O . CYS A 1 148 ? -12.597 1.951 6.072 1.00 47.94 148 CYS A O 1
ATOM 1188 N N . ILE A 1 149 ? -11.015 0.364 5.837 1.00 53.50 149 ILE A N 1
ATOM 1189 C CA . ILE A 1 149 ? -11.880 -0.792 6.076 1.00 53.50 149 ILE A CA 1
ATOM 1190 C C . ILE A 1 149 ? -11.154 -1.725 7.050 1.00 53.50 149 ILE A C 1
ATOM 1192 O O . ILE A 1 149 ? -10.068 -2.222 6.760 1.00 53.50 149 ILE A O 1
ATOM 1196 N N . ASN A 1 150 ? -11.760 -1.997 8.204 1.00 42.06 150 ASN A N 1
ATOM 1197 C CA . ASN A 1 150 ? -11.296 -3.080 9.069 1.00 42.06 150 ASN A CA 1
ATOM 1198 C C . ASN A 1 150 ? -11.789 -4.384 8.433 1.00 42.06 150 ASN A C 1
ATOM 1200 O O . ASN A 1 150 ? -12.997 -4.598 8.365 1.00 42.06 150 ASN A O 1
ATOM 1204 N N . ALA A 1 151 ? -10.899 -5.219 7.893 1.00 36.06 151 ALA A N 1
ATOM 1205 C CA . ALA A 1 151 ? -11.332 -6.440 7.221 1.00 36.06 151 ALA A CA 1
ATOM 1206 C C . ALA A 1 151 ? -11.266 -7.650 8.152 1.00 36.06 151 ALA A C 1
ATOM 1208 O O . ALA A 1 151 ? -10.188 -8.092 8.534 1.00 36.06 151 ALA A O 1
ATOM 1209 N N . ILE A 1 152 ? -12.430 -8.256 8.372 1.00 28.78 152 ILE A N 1
ATOM 1210 C CA . ILE A 1 152 ? -12.660 -9.674 8.085 1.00 28.78 152 ILE A CA 1
ATOM 1211 C C . ILE A 1 152 ? -13.964 -9.691 7.280 1.00 28.78 152 ILE A C 1
ATOM 1213 O O . ILE A 1 152 ? -15.012 -9.439 7.853 1.00 28.78 152 ILE A O 1
ATOM 1217 N N . CYS A 1 153 ? -13.866 -9.925 5.965 1.00 27.03 153 CYS A N 1
ATOM 1218 C CA . CYS A 1 153 ? -14.974 -10.083 5.007 1.00 27.03 153 CYS A CA 1
ATOM 1219 C C . CYS A 1 153 ? -15.994 -8.924 4.937 1.00 27.03 153 CYS A C 1
ATOM 1221 O O . CYS A 1 153 ? -16.778 -8.722 5.851 1.00 27.03 153 CYS A O 1
ATOM 1223 N N . ASP A 1 154 ? -16.000 -8.213 3.801 1.00 27.58 154 ASP A N 1
ATOM 1224 C CA . ASP A 1 154 ? -17.102 -7.373 3.306 1.00 27.58 154 ASP A CA 1
ATOM 1225 C C . ASP A 1 154 ? -17.928 -6.657 4.369 1.00 27.58 154 ASP A C 1
ATOM 1227 O O . ASP A 1 154 ? -18.995 -7.124 4.698 1.00 27.58 154 ASP A O 1
ATOM 1231 N N . PHE A 1 155 ? -17.477 -5.509 4.856 1.00 31.47 155 PHE A N 1
ATOM 1232 C CA . PHE A 1 155 ? -18.320 -4.345 5.132 1.00 31.47 155 PHE A CA 1
ATOM 1233 C C . PHE A 1 155 ? -17.341 -3.233 5.513 1.00 31.47 155 PHE A C 1
ATOM 1235 O O . PHE A 1 155 ? -16.711 -3.273 6.567 1.00 31.47 155 PHE A O 1
ATOM 1242 N N . SER A 1 156 ? -17.199 -2.206 4.666 1.00 40.84 156 SER A N 1
ATOM 1243 C CA . SER A 1 156 ? -16.889 -0.869 5.192 1.00 40.84 156 SER A CA 1
ATOM 1244 C C . SER A 1 156 ? -17.812 -0.690 6.385 1.00 40.84 156 SER A C 1
ATOM 1246 O O . SER A 1 156 ? -19.015 -0.733 6.151 1.00 40.84 156 SER A O 1
ATOM 1248 N N . MET A 1 157 ? -17.279 -0.636 7.614 1.00 42.03 157 MET A N 1
ATOM 1249 C CA . MET A 1 157 ? -18.081 -0.687 8.837 1.00 42.03 157 MET A CA 1
ATOM 1250 C C . MET A 1 157 ? -19.202 0.341 8.693 1.00 42.03 157 MET A C 1
ATOM 1252 O O . MET A 1 157 ? -18.931 1.551 8.675 1.00 42.03 157 MET A O 1
ATOM 1256 N N . PRO A 1 158 ? -20.434 -0.096 8.406 1.00 41.88 158 PRO A N 1
ATOM 1257 C CA . PRO A 1 158 ? -21.313 0.812 7.719 1.00 41.88 158 PRO A CA 1
ATOM 1258 C C . PRO A 1 158 ? -21.824 1.828 8.720 1.00 41.88 158 PRO A C 1
ATOM 1260 O O . PRO A 1 158 ? -22.059 1.504 9.884 1.00 41.88 158 PRO A O 1
ATOM 1263 N N . LYS A 1 159 ? -22.056 3.062 8.269 1.00 42.75 159 LYS A N 1
ATOM 1264 C CA . LYS A 1 159 ? -22.538 4.164 9.120 1.00 42.75 159 LYS A CA 1
ATOM 1265 C C . LYS A 1 159 ? -23.791 3.812 9.950 1.00 42.75 159 LYS A C 1
ATOM 1267 O O . LYS A 1 159 ? -24.091 4.525 10.902 1.00 42.75 159 LYS A O 1
ATOM 1272 N N . TYR A 1 160 ? -24.514 2.744 9.602 1.00 41.75 160 TYR A N 1
ATOM 1273 C CA . TYR A 1 160 ? -25.666 2.229 10.339 1.00 41.75 160 TYR A CA 1
ATOM 1274 C C . TYR A 1 160 ? -25.333 1.490 11.647 1.00 41.75 160 TYR A C 1
ATOM 1276 O O . TYR A 1 160 ? -26.155 1.547 12.557 1.00 41.75 160 TYR A O 1
ATOM 1284 N N . VAL A 1 161 ? -24.145 0.892 11.811 1.00 47.19 161 VAL A N 1
ATOM 1285 C CA . VAL A 1 161 ? -23.755 0.250 13.088 1.00 47.19 161 VAL A CA 1
ATOM 1286 C C . VAL A 1 161 ? -23.645 1.295 14.207 1.00 47.19 161 VAL A C 1
ATOM 1288 O O . VAL A 1 161 ? -24.124 1.081 15.312 1.00 47.19 161 VAL A O 1
ATOM 1291 N N . PHE A 1 162 ? -23.160 2.498 13.886 1.00 48.06 162 PHE A N 1
ATOM 1292 C CA . PHE A 1 162 ? -23.054 3.612 14.840 1.00 48.06 162 PHE A CA 1
ATOM 1293 C C . PHE A 1 162 ? -24.388 4.277 15.216 1.00 48.06 162 PHE A C 1
ATOM 1295 O O . PHE A 1 162 ? -24.427 5.080 16.151 1.00 48.06 162 PHE A O 1
ATOM 1302 N N . ARG A 1 163 ? -25.474 4.026 14.471 1.00 45.22 163 ARG A N 1
ATOM 1303 C CA . ARG A 1 163 ? -26.787 4.631 14.760 1.00 45.22 163 ARG A CA 1
ATOM 1304 C C . ARG A 1 163 ? -27.638 3.791 15.706 1.00 45.22 163 ARG A C 1
ATOM 1306 O O . ARG A 1 163 ? -28.401 4.379 16.463 1.00 45.22 163 ARG A O 1
ATOM 1313 N N . ALA A 1 164 ? -27.482 2.468 15.695 1.00 46.41 164 ALA A N 1
ATOM 1314 C CA . ALA A 1 164 ? -28.294 1.581 16.524 1.00 46.41 164 ALA A CA 1
ATOM 1315 C C . ALA A 1 164 ? -28.032 1.779 18.031 1.00 46.41 164 ALA A C 1
ATOM 1317 O O . ALA A 1 164 ? -28.988 1.878 18.797 1.00 46.41 164 ALA A O 1
ATOM 1318 N N . ASP A 1 165 ? -26.769 1.948 18.441 1.00 46.72 165 ASP A N 1
ATOM 1319 C CA . ASP A 1 165 ? -26.430 2.085 19.866 1.00 46.72 165 ASP A CA 1
ATOM 1320 C C . ASP A 1 165 ? -26.719 3.475 20.445 1.00 46.72 165 ASP A C 1
ATOM 1322 O O . ASP A 1 165 ? -27.165 3.588 21.587 1.00 46.72 165 ASP A O 1
ATOM 1326 N N . ARG A 1 166 ? -26.547 4.558 19.670 1.00 44.59 166 ARG A N 1
ATOM 1327 C CA . ARG A 1 166 ? -26.817 5.910 20.197 1.00 44.59 166 ARG A CA 1
ATOM 1328 C C . ARG A 1 166 ? -28.299 6.189 20.437 1.00 44.59 166 ARG A C 1
ATOM 1330 O O . ARG A 1 166 ? -28.617 6.934 21.358 1.00 44.59 166 ARG A O 1
ATOM 1337 N N . GLU A 1 167 ? -29.205 5.596 19.662 1.00 47.59 167 GLU A N 1
ATOM 1338 C CA . GLU A 1 167 ? -30.648 5.746 19.910 1.00 47.59 167 GLU A CA 1
ATOM 1339 C C . GLU A 1 167 ? -31.152 4.867 21.065 1.00 47.59 167 GLU A C 1
ATOM 1341 O O . GLU A 1 167 ? -32.173 5.194 21.673 1.00 47.59 167 GLU A O 1
ATOM 1346 N N . GLN A 1 168 ? -30.437 3.790 21.409 1.00 50.00 168 GLN A N 1
ATOM 1347 C CA . GLN A 1 168 ? -30.758 2.953 22.569 1.00 50.00 168 GLN A CA 1
ATOM 1348 C C . GLN A 1 168 ? -30.177 3.510 23.877 1.00 50.00 168 GLN A C 1
ATOM 1350 O O . GLN A 1 168 ? -30.835 3.421 24.909 1.00 50.00 168 GLN A O 1
ATOM 1355 N N . GLN A 1 169 ? -29.015 4.170 23.842 1.00 45.12 169 GLN A N 1
ATOM 1356 C CA . GLN A 1 169 ? -28.411 4.793 25.029 1.00 45.12 169 GLN A CA 1
ATOM 1357 C C . GLN A 1 169 ? -29.046 6.135 25.438 1.00 45.12 169 GLN A C 1
ATOM 1359 O O . GLN A 1 169 ? -28.887 6.553 26.578 1.00 45.12 169 GLN A O 1
ATOM 1364 N N . LEU A 1 170 ? -29.796 6.800 24.551 1.00 45.91 170 LEU A N 1
ATOM 1365 C CA . LEU A 1 170 ? -30.533 8.041 24.855 1.00 45.91 170 LEU A CA 1
ATOM 1366 C C . LEU A 1 170 ? -31.977 7.800 25.347 1.00 45.91 170 LEU A C 1
ATOM 1368 O O . LEU A 1 170 ? -32.757 8.746 25.444 1.00 45.91 170 LEU A O 1
ATOM 1372 N N . LYS A 1 171 ? -32.353 6.544 25.630 1.00 44.03 171 LYS A N 1
ATOM 1373 C CA . LYS A 1 171 ? -33.692 6.146 26.107 1.00 44.03 171 LYS A CA 1
ATOM 1374 C C . LYS A 1 171 ? -33.716 5.589 27.538 1.00 44.03 171 LYS A C 1
ATOM 1376 O O . LYS A 1 171 ? -34.633 4.840 27.872 1.00 44.03 171 LYS A O 1
ATOM 1381 N N . ILE A 1 172 ? -32.759 5.968 28.384 1.00 39.00 172 ILE A N 1
ATOM 1382 C CA . ILE A 1 172 ? -32.800 5.698 29.831 1.00 39.00 172 ILE A CA 1
ATOM 1383 C C . ILE A 1 172 ? -32.714 7.019 30.584 1.00 39.00 172 ILE A C 1
ATOM 1385 O O . ILE A 1 172 ? -31.810 7.815 30.247 1.00 39.00 172 ILE A O 1
#

InterPro domains:
  IPR039177 Nonsense-mediated mRNA decay factor SMG9 [PTHR14270] (4-146)

Secondary structure (DSSP, 8-state):
---S--SEEEEE-TTS-EEEEE--SS-HHHHHHHHHHHHHTT---TTHHHHHHHHHHHHHHHHHHH-SEEEEEESS---HHHHHHHHHHHHT----GGGGTS----PPPEEEEEETT--GGGGSHHHHHHHHHHHHHHHTTSS-EEEEEE-SSS----TTHHHHHHHHHT--